Protein AF-A0A077ET71-F1 (afdb_monomer)

Organism: Vibrio parahaemolyticus (NCBI:txid670)

pLDDT: mean 83.7, std 14.64, range [37.38, 98.44]

Nearest PDB structures (foldseek):
  2cw8-assembly1_A  TM=5.884E-01  e=9.995E-01  Thermococcus kodakarensis KOD1
  4fbe-assembly2_B  TM=2.928E-01  e=1.383E+00  Drosophila melanogaster
  4fbe-assembly1_A  TM=2.937E-01  e=2.042E+00  Drosophila melanogaster
  4fai-assembly2_B  TM=2.912E-01  e=2.826E+00  Drosophila melanogaster
  4fai-assembly1_A  TM=2.885E-01  e=4.173E+00  Drosophila melanogaster

Secondary structure (DSSP, 8-state):
-----PPPHHHHHHHHHHHHHHHHHHHHHHHHHHHHHHHHHHHHHHHHHHHHHHHHHHHHHHHHH-B----SPPPHHHHHHHS---GGGTTSSSEEEEEEE--TT-SS--EEEEEEEPPTT--GGGGHHHHHHH-SEEEE-SSEEEEEEE-----SHHHHHHEETTTTEE-TT--

Radius of gyration: 26.5 Å; Cα contacts (8 Å, |Δi|>4): 222; chains: 1; bounding box: 51×30×102 Å

Mean predicted aligned error: 10.14 Å

Foldseek 3Di:
DDDDDPCDPVNVVVVVVVVVVVVVVVVVVVVVVVVLVVVLVLLLLLLLLVVQLQLVVQVVCCVVFQFQLDFDGDDPVCSVPPRVRDPVNVVDQKDKDKDFQADVPFRGGFWIKIKIFHDPPAFQVSNVVSLVVRAVDWDGGGGMIIGIHTHDLDDDPLSVVQQDRRNRGGHPPRD

Structure (mmCIF, N/CA/C/O backbone):
data_AF-A0A077ET71-F1
#
_entry.id   AF-A0A077ET71-F1
#
loop_
_atom_site.group_PDB
_atom_site.id
_atom_site.type_symbol
_atom_site.label_atom_id
_atom_site.label_alt_id
_atom_site.label_comp_id
_atom_site.label_asym_id
_atom_site.label_entity_id
_atom_site.label_seq_id
_atom_site.pdbx_PDB_ins_code
_atom_site.Cartn_x
_atom_site.Cartn_y
_atom_site.Cartn_z
_atom_site.occupancy
_atom_site.B_iso_or_equiv
_atom_site.auth_seq_id
_atom_site.auth_comp_id
_atom_site.auth_asym_id
_atom_site.auth_atom_id
_atom_site.pdbx_PDB_model_num
ATOM 1 N N . MET A 1 1 ? -12.750 4.529 77.116 1.00 37.38 1 MET A N 1
ATOM 2 C CA . MET A 1 1 ? -13.648 3.624 76.365 1.00 37.38 1 MET A CA 1
ATOM 3 C C . MET A 1 1 ? -13.888 4.219 74.986 1.00 37.38 1 MET A C 1
ATOM 5 O O . MET A 1 1 ? -14.661 5.157 74.855 1.00 37.38 1 MET A O 1
ATOM 9 N N . THR A 1 2 ? -13.165 3.744 73.977 1.00 41.88 2 THR A N 1
ATOM 10 C CA . THR A 1 2 ? -13.318 4.141 72.571 1.00 41.88 2 THR A CA 1
ATOM 11 C C . THR A 1 2 ? -14.452 3.322 71.953 1.00 41.88 2 THR A C 1
ATOM 13 O O . THR A 1 2 ? -14.388 2.096 71.924 1.00 41.88 2 THR A O 1
ATOM 16 N N . ARG A 1 3 ? -15.530 3.987 71.515 1.00 45.44 3 ARG A N 1
ATOM 17 C CA . ARG A 1 3 ? -16.645 3.340 70.806 1.00 45.44 3 ARG A CA 1
ATOM 18 C C . ARG A 1 3 ? -16.148 2.840 69.447 1.00 45.44 3 ARG A C 1
ATOM 20 O O . ARG A 1 3 ? -15.776 3.641 68.598 1.00 45.44 3 ARG A O 1
ATOM 27 N N . GLN A 1 4 ? -16.167 1.524 69.256 1.00 50.47 4 GLN A N 1
ATOM 28 C CA . GLN A 1 4 ? -16.046 0.889 67.948 1.00 50.47 4 GLN A CA 1
ATOM 29 C C . GLN A 1 4 ? -17.334 1.175 67.162 1.00 50.47 4 GLN A C 1
ATOM 31 O O . GLN A 1 4 ? -18.395 0.633 67.468 1.00 50.47 4 GLN A O 1
ATOM 36 N N . SER A 1 5 ? -17.261 2.071 66.182 1.00 55.75 5 SER A N 1
ATOM 37 C CA . SER A 1 5 ? -18.330 2.286 65.207 1.00 55.75 5 SER A CA 1
ATOM 38 C C . SER A 1 5 ? -18.358 1.074 64.273 1.00 55.75 5 SER A C 1
ATOM 40 O O . SER A 1 5 ? -17.451 0.894 63.464 1.00 55.75 5 SER A O 1
ATOM 42 N N . GLY A 1 6 ? -19.366 0.212 64.415 1.00 59.41 6 GLY A N 1
ATOM 43 C CA . GLY A 1 6 ? -19.580 -0.903 63.495 1.00 59.41 6 GLY A CA 1
ATOM 44 C C . GLY A 1 6 ? -19.836 -0.383 62.081 1.00 59.41 6 GLY A C 1
ATOM 45 O O . GLY A 1 6 ? -20.649 0.522 61.889 1.00 59.41 6 GLY A O 1
ATOM 46 N N . VAL A 1 7 ? -19.123 -0.937 61.100 1.00 57.88 7 VAL A N 1
ATOM 47 C CA . VAL A 1 7 ? -19.335 -0.632 59.681 1.00 57.88 7 VAL A CA 1
ATOM 48 C C . VAL A 1 7 ? -20.774 -1.011 59.327 1.00 57.88 7 VAL A C 1
ATOM 50 O O . VAL A 1 7 ? -21.168 -2.170 59.434 1.00 57.88 7 VAL A O 1
ATOM 53 N N . SER A 1 8 ? -21.578 -0.017 58.953 1.00 69.12 8 SER A N 1
ATOM 54 C CA . SER A 1 8 ? -22.976 -0.211 58.568 1.00 69.12 8 SER A CA 1
ATOM 55 C C . SER A 1 8 ? -23.065 -0.981 57.247 1.00 69.12 8 SER A C 1
ATOM 57 O O . SER A 1 8 ? -22.287 -0.731 56.326 1.00 69.12 8 SER A O 1
ATOM 59 N N . ILE A 1 9 ? -24.047 -1.880 57.120 1.00 65.62 9 ILE A N 1
ATOM 60 C CA . ILE A 1 9 ? -24.356 -2.628 55.882 1.00 65.62 9 ILE A CA 1
ATOM 61 C C . ILE A 1 9 ? -24.540 -1.672 54.689 1.00 65.62 9 ILE A C 1
ATOM 63 O O . ILE A 1 9 ? -24.136 -1.981 53.570 1.00 65.62 9 ILE A O 1
ATOM 67 N N . LEU A 1 10 ? -25.069 -0.471 54.941 1.00 65.50 10 LEU A N 1
ATOM 68 C CA . LEU A 1 10 ? -25.196 0.602 53.951 1.00 65.50 10 LEU A CA 1
ATOM 69 C C . LEU A 1 10 ? -23.839 1.092 53.427 1.00 65.50 10 LEU A C 1
ATOM 71 O O . LEU A 1 10 ? -23.701 1.328 52.232 1.00 65.50 10 LEU A O 1
ATOM 75 N N . SER A 1 11 ? -22.826 1.199 54.290 1.00 62.88 11 SER A N 1
ATOM 76 C CA . SER A 1 11 ? -21.462 1.571 53.893 1.00 62.88 11 SER A CA 1
ATOM 77 C C . SER A 1 11 ? -20.804 0.475 53.051 1.00 62.88 11 SER A C 1
ATOM 79 O O . SER A 1 11 ? -20.093 0.781 52.098 1.00 62.88 11 SER A O 1
ATOM 81 N N . PHE A 1 12 ? -21.087 -0.796 53.357 1.00 65.75 12 PHE A N 1
ATOM 82 C CA . PHE A 1 12 ? -20.610 -1.940 52.575 1.00 65.75 12 PHE A CA 1
ATOM 83 C C . PHE A 1 12 ? -21.250 -1.999 51.180 1.00 65.75 12 PHE A C 1
ATOM 85 O O . PHE A 1 12 ? -20.542 -2.178 50.192 1.00 65.75 12 PHE A O 1
ATOM 92 N N . LEU A 1 13 ? -22.568 -1.795 51.079 1.00 68.44 13 LEU A N 1
ATOM 93 C CA . LEU A 1 13 ? -23.287 -1.758 49.799 1.00 68.44 13 LEU A CA 1
ATOM 94 C C . LEU A 1 13 ? -22.854 -0.576 48.925 1.00 68.44 13 LEU A C 1
ATOM 96 O O . LEU A 1 13 ? -22.670 -0.739 47.720 1.00 68.44 13 LEU A O 1
ATOM 100 N N . LEU A 1 14 ? -22.634 0.597 49.527 1.00 67.44 14 LEU A N 1
ATOM 101 C CA . LEU A 1 14 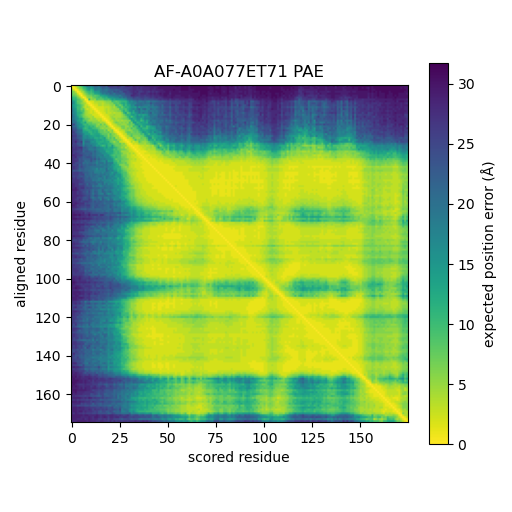? -22.132 1.771 48.813 1.00 67.44 14 LEU A CA 1
ATOM 102 C C . LEU A 1 14 ? -20.710 1.537 48.277 1.00 67.44 14 LEU A C 1
ATOM 104 O O . LEU A 1 14 ? -20.420 1.884 47.135 1.00 67.44 14 LEU A O 1
ATOM 108 N N . ALA A 1 15 ? -19.838 0.904 49.070 1.00 67.19 15 ALA A N 1
ATOM 109 C CA . ALA A 1 15 ? -18.486 0.546 48.646 1.00 67.19 15 ALA A CA 1
ATOM 110 C C . ALA A 1 15 ? -18.488 -0.497 47.514 1.00 67.19 15 ALA A C 1
ATOM 112 O O . ALA A 1 15 ? -17.713 -0.367 46.569 1.00 67.19 15 ALA A O 1
ATOM 113 N N . LEU A 1 16 ? -19.385 -1.488 47.563 1.00 65.62 16 LEU A N 1
ATOM 114 C CA . LEU A 1 16 ? -19.563 -2.478 46.494 1.00 65.62 16 LEU A CA 1
ATOM 115 C C . LEU A 1 16 ? -20.063 -1.840 45.193 1.00 65.62 16 LEU A C 1
ATOM 117 O O . LEU A 1 16 ? -19.545 -2.153 44.122 1.00 65.62 16 LEU A O 1
ATOM 121 N N . LEU A 1 17 ? -21.016 -0.907 45.277 1.00 61.31 17 LEU A N 1
ATOM 122 C CA . LEU A 1 17 ? -21.491 -0.151 44.118 1.00 61.31 17 LEU A CA 1
ATOM 123 C C . LEU A 1 17 ? -20.367 0.695 43.509 1.00 61.31 17 LEU A C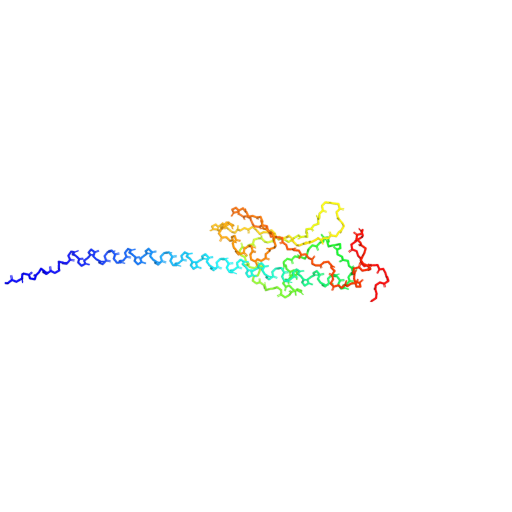 1
ATOM 125 O O . LEU A 1 17 ? -20.115 0.593 42.311 1.00 61.31 17 LEU A O 1
ATOM 129 N N . LEU A 1 18 ? -19.625 1.450 44.323 1.00 58.53 18 LEU A N 1
ATOM 130 C CA . LEU A 1 18 ? -18.493 2.257 43.854 1.00 58.53 18 LEU A CA 1
ATOM 131 C C . LEU A 1 18 ? -17.378 1.400 43.238 1.00 58.53 18 LEU A C 1
ATOM 133 O O . LEU A 1 18 ? -16.852 1.753 42.182 1.00 58.53 18 LEU A O 1
ATOM 137 N N . ALA A 1 19 ? -17.054 0.252 43.837 1.00 59.88 19 ALA A N 1
ATOM 138 C CA . ALA A 1 19 ? -16.082 -0.689 43.285 1.00 59.88 19 ALA A CA 1
ATOM 139 C C . ALA A 1 19 ? -16.555 -1.290 41.948 1.00 59.88 19 ALA A C 1
ATOM 141 O O . ALA A 1 19 ? -15.771 -1.366 41.005 1.00 59.88 19 ALA A O 1
ATOM 142 N N . SER A 1 20 ? -17.836 -1.659 41.832 1.00 56.50 20 SER A N 1
ATOM 143 C CA . SER A 1 20 ? -18.400 -2.228 40.599 1.00 56.50 20 SER A CA 1
ATOM 144 C C . SER A 1 20 ? -18.447 -1.223 39.443 1.00 56.50 20 SER A C 1
ATOM 146 O O . SER A 1 20 ? -18.064 -1.560 38.324 1.00 56.50 20 SER A O 1
ATOM 148 N N . VAL A 1 21 ? -18.824 0.031 39.718 1.00 59.47 21 VAL A N 1
ATOM 149 C CA . VAL A 1 21 ? -18.817 1.122 38.731 1.00 59.47 21 VAL A CA 1
ATOM 150 C C . VAL A 1 21 ? -17.387 1.428 38.286 1.00 59.47 21 VAL A C 1
ATOM 152 O O . VAL A 1 21 ? -17.132 1.559 37.092 1.00 59.47 21 VAL A O 1
ATOM 155 N N . SER A 1 22 ? -16.437 1.468 39.223 1.00 58.62 22 SER A N 1
ATOM 156 C CA . SER A 1 22 ? -15.023 1.701 38.904 1.00 58.62 22 SER A CA 1
ATOM 157 C C . SER A 1 22 ? -14.453 0.583 38.029 1.00 58.62 22 SER A C 1
ATOM 159 O O . SER A 1 22 ? -13.780 0.859 37.041 1.00 58.62 22 SER A O 1
ATOM 161 N N . LEU A 1 23 ? -14.760 -0.681 38.342 1.00 52.78 23 LEU A N 1
ATOM 162 C CA . LEU A 1 23 ? -14.310 -1.830 37.554 1.00 52.78 23 LEU A CA 1
ATOM 163 C C . LEU A 1 23 ? -14.926 -1.837 36.148 1.00 52.78 23 LEU A C 1
ATOM 165 O O . LEU A 1 23 ? -14.223 -2.127 35.184 1.00 52.78 23 LEU A O 1
ATOM 169 N N . ALA A 1 24 ? -16.206 -1.473 36.017 1.00 52.31 24 ALA A N 1
ATOM 170 C CA . ALA A 1 24 ? -16.881 -1.376 34.725 1.00 52.31 24 ALA A CA 1
ATOM 171 C C . ALA A 1 24 ? -16.257 -0.295 33.826 1.00 52.31 24 ALA A C 1
ATOM 173 O O . ALA A 1 24 ? -16.036 -0.539 32.641 1.00 52.31 24 ALA A O 1
ATOM 174 N N . ILE A 1 25 ? -15.908 0.868 34.389 1.00 59.09 25 ILE A N 1
ATOM 175 C CA . ILE A 1 25 ? -15.221 1.943 33.659 1.00 59.09 25 ILE A CA 1
ATOM 176 C C . ILE A 1 25 ? -13.828 1.480 33.211 1.00 59.09 25 ILE A C 1
ATOM 178 O O . ILE A 1 25 ? -13.481 1.624 32.041 1.00 59.09 25 ILE A O 1
ATOM 182 N N . THR A 1 26 ? -13.046 0.861 34.101 1.00 55.75 26 THR A N 1
ATOM 183 C CA . THR A 1 26 ? -11.699 0.368 33.767 1.00 55.75 26 THR A CA 1
ATOM 184 C C . THR A 1 26 ? -11.736 -0.750 32.721 1.00 55.75 26 THR A C 1
ATOM 186 O O . THR A 1 26 ? -10.919 -0.757 31.802 1.00 55.75 26 THR A O 1
ATOM 189 N N . ALA A 1 27 ? -12.705 -1.666 32.807 1.00 54.94 27 ALA A N 1
ATOM 190 C CA . ALA A 1 27 ? -12.902 -2.725 31.818 1.00 54.94 27 ALA A CA 1
ATOM 191 C C . ALA A 1 27 ? -13.313 -2.161 30.447 1.00 54.94 27 ALA A C 1
ATOM 193 O O . ALA A 1 27 ? -12.773 -2.583 29.424 1.00 54.94 27 ALA A O 1
ATOM 194 N N . ALA A 1 28 ? -14.209 -1.167 30.417 1.00 52.03 28 ALA A N 1
ATOM 195 C CA . ALA A 1 28 ? -14.611 -0.495 29.184 1.00 52.03 28 ALA A CA 1
ATOM 196 C C . ALA A 1 28 ? -13.424 0.221 28.519 1.00 52.03 28 ALA A C 1
ATOM 198 O O . ALA A 1 28 ? -13.182 0.023 27.329 1.00 52.03 28 ALA A O 1
ATOM 199 N N . ILE A 1 29 ? -12.625 0.965 29.292 1.00 62.25 29 ILE A N 1
ATOM 200 C CA . ILE A 1 29 ? -11.409 1.632 28.802 1.00 62.25 29 ILE A CA 1
ATOM 201 C C . ILE A 1 29 ? -10.402 0.604 28.270 1.00 62.25 29 ILE A C 1
ATOM 203 O O . ILE A 1 29 ? -9.897 0.763 27.160 1.00 62.25 29 ILE A O 1
ATOM 207 N N . GLY A 1 30 ? -10.153 -0.479 29.012 1.00 56.44 30 GLY A N 1
ATOM 208 C CA . GLY A 1 30 ? -9.252 -1.551 28.583 1.00 56.44 30 GLY A CA 1
ATOM 209 C C . GLY A 1 30 ? -9.698 -2.205 27.273 1.00 56.44 30 GLY A C 1
ATOM 210 O O . GLY A 1 30 ? -8.897 -2.352 26.355 1.00 56.44 30 GLY A O 1
ATOM 211 N N . SER A 1 31 ? -10.988 -2.526 27.143 1.00 63.12 31 SER A N 1
ATOM 212 C CA . SER A 1 31 ? -11.543 -3.114 25.916 1.00 63.12 31 SER A CA 1
ATOM 213 C C . SER A 1 31 ? -11.464 -2.168 24.715 1.00 63.12 31 SER A C 1
ATOM 215 O O . SER A 1 31 ? -11.150 -2.600 23.607 1.00 63.12 31 SER A O 1
ATOM 217 N N . HIS A 1 32 ? -11.686 -0.868 24.933 1.00 67.19 32 HIS A N 1
ATOM 218 C CA . HIS A 1 32 ? -11.586 0.141 23.888 1.00 67.19 32 HIS A CA 1
ATOM 219 C C . HIS A 1 32 ? -10.145 0.295 23.390 1.00 67.19 32 HIS A C 1
ATOM 221 O O . HIS A 1 32 ? -9.918 0.314 22.182 1.00 67.19 32 HIS A O 1
ATOM 227 N N . LEU A 1 33 ? -9.175 0.360 24.308 1.00 69.00 33 LEU A N 1
ATOM 228 C CA . LEU A 1 33 ? -7.754 0.443 23.969 1.00 69.00 33 LEU A CA 1
ATOM 229 C C . LEU A 1 33 ? -7.279 -0.809 23.227 1.00 69.00 33 LEU A C 1
ATOM 231 O O . LEU A 1 33 ? -6.643 -0.688 22.188 1.00 69.00 33 LEU A O 1
ATOM 235 N N . LEU A 1 34 ? -7.648 -2.004 23.698 1.00 75.25 34 LEU A N 1
ATOM 236 C CA . LEU A 1 34 ? -7.317 -3.261 23.018 1.00 75.25 34 LEU A CA 1
ATOM 237 C C . LEU A 1 34 ? -7.905 -3.320 21.607 1.00 75.25 34 LEU A C 1
ATOM 239 O O . LEU A 1 34 ? -7.218 -3.719 20.670 1.00 75.25 34 LEU A O 1
ATOM 243 N N . ARG A 1 35 ? -9.158 -2.884 21.435 1.00 79.88 35 ARG A N 1
ATOM 244 C CA . ARG A 1 35 ? -9.796 -2.818 20.118 1.00 79.88 35 ARG A CA 1
ATOM 245 C C . ARG A 1 35 ? -9.050 -1.867 19.186 1.00 79.88 35 ARG A C 1
ATOM 247 O O . ARG A 1 35 ? -8.803 -2.226 18.042 1.00 79.88 35 ARG A O 1
ATOM 254 N N . GLN A 1 36 ? -8.678 -0.686 19.674 1.00 79.31 36 GLN A N 1
ATOM 255 C CA . GLN A 1 36 ? -7.950 0.301 18.882 1.00 79.31 36 GLN A CA 1
ATOM 256 C C . GLN A 1 36 ? -6.556 -0.205 18.484 1.00 79.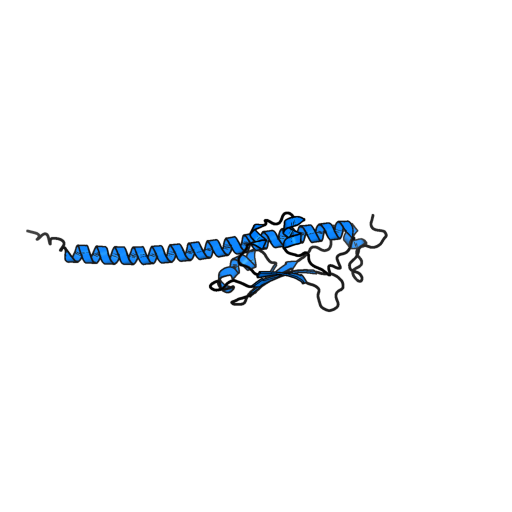31 36 GLN A C 1
ATOM 258 O O . GLN A 1 36 ? -6.166 -0.065 17.328 1.00 79.31 36 GLN A O 1
ATOM 263 N N . THR A 1 37 ? -5.831 -0.842 19.407 1.00 82.75 37 THR A N 1
ATOM 264 C CA . THR A 1 37 ? -4.527 -1.451 19.111 1.00 82.75 37 THR A CA 1
ATOM 265 C C . THR A 1 37 ? -4.658 -2.570 18.084 1.00 82.75 37 THR A C 1
ATOM 267 O O . THR A 1 37 ? -3.911 -2.582 17.113 1.00 82.75 37 THR A O 1
ATOM 270 N N . ASN A 1 38 ? -5.640 -3.463 18.236 1.00 86.81 38 ASN A N 1
ATOM 271 C CA . ASN A 1 38 ? -5.862 -4.540 17.271 1.00 86.81 38 ASN A CA 1
ATOM 272 C C . ASN A 1 38 ? -6.184 -3.997 15.873 1.00 86.81 38 ASN A C 1
ATOM 274 O O . ASN A 1 38 ? -5.618 -4.477 14.901 1.00 86.81 38 ASN A O 1
ATOM 278 N N . GLN A 1 39 ? -7.028 -2.966 15.770 1.00 89.25 39 GLN A N 1
ATOM 279 C CA . GLN A 1 39 ? -7.346 -2.317 14.491 1.00 89.25 39 GLN A CA 1
ATOM 280 C C . GLN A 1 39 ? -6.121 -1.648 13.853 1.00 89.25 39 GLN A C 1
ATOM 282 O O . GLN A 1 39 ? -5.956 -1.685 12.637 1.00 89.25 39 GLN A O 1
ATOM 287 N N . SER A 1 40 ? -5.265 -1.035 14.673 1.00 92.44 40 SER A N 1
ATOM 288 C CA . SER A 1 40 ? -4.015 -0.417 14.231 1.00 92.44 40 SER A CA 1
ATOM 289 C C . SER A 1 40 ? -3.029 -1.456 13.689 1.00 92.44 40 SER A C 1
ATOM 291 O O . SER A 1 40 ? -2.463 -1.256 12.617 1.00 92.44 40 SER A O 1
ATOM 293 N N . GLU A 1 41 ? -2.834 -2.565 14.404 1.00 92.81 41 GLU A N 1
ATOM 294 C CA . GLU A 1 41 ? -1.929 -3.642 13.983 1.00 92.81 41 GLU A CA 1
ATOM 295 C C . GLU A 1 41 ? -2.467 -4.414 12.775 1.00 92.81 41 GLU A C 1
ATOM 297 O O . GLU A 1 41 ? -1.700 -4.725 11.868 1.00 92.81 41 GLU A O 1
ATOM 302 N N . GLU A 1 42 ? -3.777 -4.662 12.705 1.00 93.69 42 GLU A N 1
ATOM 303 C CA . GLU A 1 42 ? -4.414 -5.282 11.538 1.00 93.69 42 GLU A CA 1
ATOM 304 C C . GLU A 1 42 ? -4.220 -4.418 10.288 1.00 93.69 42 GLU A C 1
ATOM 306 O O . GLU A 1 42 ? -3.707 -4.902 9.279 1.00 93.69 42 GLU A O 1
ATOM 311 N N . PHE A 1 43 ? -4.547 -3.123 10.367 1.00 96.81 43 PHE A N 1
ATOM 312 C CA . PHE A 1 43 ? -4.325 -2.187 9.265 1.00 96.81 43 PHE A CA 1
ATOM 313 C C . PHE A 1 43 ? -2.858 -2.179 8.831 1.00 96.81 43 PHE A C 1
ATOM 315 O O . PHE A 1 43 ? -2.554 -2.274 7.643 1.00 96.81 43 PHE A O 1
ATOM 322 N N . LYS A 1 44 ? -1.941 -2.086 9.799 1.00 96.88 44 LYS A N 1
ATOM 323 C CA . LYS A 1 44 ? -0.503 -2.075 9.541 1.00 96.88 44 LYS A CA 1
ATOM 324 C C . LYS A 1 44 ? -0.052 -3.347 8.829 1.00 96.88 44 LYS A C 1
ATOM 326 O O . LYS A 1 44 ? 0.638 -3.238 7.822 1.00 96.88 44 LYS A O 1
ATOM 331 N N . SER A 1 45 ? -0.452 -4.518 9.321 1.00 96.50 45 SER A N 1
ATOM 332 C CA . SER A 1 45 ? -0.101 -5.809 8.723 1.00 96.50 45 SER A CA 1
ATOM 333 C C . SER A 1 45 ? -0.564 -5.880 7.271 1.00 96.50 45 SER A C 1
ATOM 335 O O . SER A 1 45 ? 0.252 -6.110 6.388 1.00 96.50 45 SER A O 1
ATOM 337 N N . VAL A 1 46 ? -1.841 -5.577 7.010 1.00 97.50 46 VAL A N 1
ATOM 338 C CA . VAL A 1 46 ? -2.406 -5.626 5.652 1.00 97.50 46 VAL A CA 1
ATOM 339 C C . VAL A 1 46 ? -1.663 -4.674 4.710 1.00 97.50 46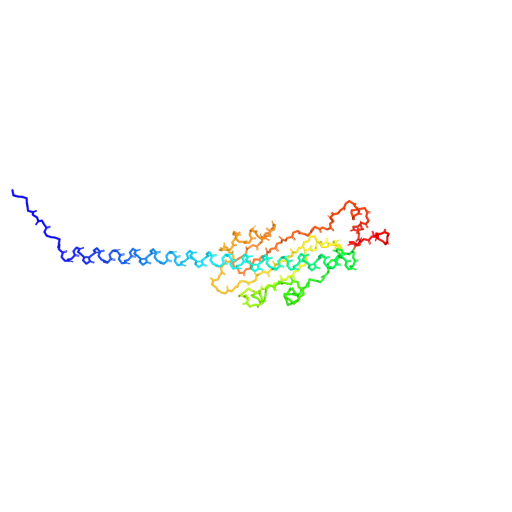 VAL A C 1
ATOM 341 O O . VAL A 1 46 ? -1.368 -5.034 3.574 1.00 97.50 46 VAL A O 1
ATOM 344 N N . MET A 1 47 ? -1.332 -3.459 5.158 1.00 98.12 47 MET A N 1
ATOM 345 C CA . MET A 1 47 ? -0.609 -2.495 4.321 1.00 98.12 47 MET A CA 1
ATOM 346 C C . MET A 1 47 ? 0.852 -2.883 4.086 1.00 98.12 47 MET A C 1
ATOM 348 O O . MET A 1 47 ? 1.352 -2.674 2.983 1.00 98.12 47 MET A O 1
ATOM 352 N N . VAL A 1 48 ? 1.532 -3.461 5.083 1.00 97.12 48 VAL A N 1
ATOM 353 C CA . VAL A 1 48 ? 2.887 -4.008 4.912 1.00 97.12 48 VAL A CA 1
ATOM 354 C C . VAL A 1 48 ? 2.880 -5.109 3.858 1.00 97.12 48 VAL A C 1
ATOM 356 O O . VAL A 1 48 ? 3.683 -5.039 2.931 1.00 97.12 48 VAL A O 1
ATOM 359 N N . ASP A 1 49 ? 1.943 -6.052 3.951 1.00 97.50 49 ASP A N 1
ATOM 360 C CA . ASP A 1 49 ? 1.829 -7.163 3.005 1.00 97.50 49 ASP A CA 1
ATOM 361 C C . ASP A 1 49 ? 1.571 -6.655 1.577 1.00 97.50 49 ASP A C 1
ATOM 363 O O . ASP A 1 49 ? 2.241 -7.065 0.630 1.00 97.50 49 ASP A O 1
ATOM 367 N N . VAL A 1 50 ? 0.655 -5.691 1.414 1.00 97.62 50 VAL A N 1
ATOM 368 C CA . VAL A 1 50 ? 0.379 -5.065 0.110 1.00 97.62 50 VAL A CA 1
ATOM 369 C C . VAL A 1 50 ? 1.624 -4.380 -0.454 1.00 97.62 50 VAL A C 1
ATOM 371 O O . VAL A 1 50 ? 1.944 -4.573 -1.625 1.00 97.62 50 VAL A O 1
ATOM 374 N N . PHE A 1 51 ? 2.347 -3.590 0.345 1.00 96.69 51 PHE A N 1
ATOM 375 C CA . PHE A 1 51 ? 3.550 -2.912 -0.142 1.00 96.69 51 PHE A CA 1
ATOM 376 C C . PHE A 1 51 ? 4.689 -3.881 -0.462 1.00 96.69 51 PHE A C 1
ATOM 378 O O . PHE A 1 51 ? 5.405 -3.644 -1.429 1.00 96.69 51 PHE A O 1
ATOM 385 N N . GLN A 1 52 ? 4.851 -4.962 0.301 1.00 94.69 52 GLN A N 1
ATOM 386 C CA . GLN A 1 52 ? 5.847 -5.995 0.010 1.00 94.69 52 GLN A CA 1
ATOM 387 C C . GLN A 1 52 ? 5.534 -6.729 -1.296 1.00 94.69 52 GLN A C 1
ATOM 389 O O . GLN A 1 52 ? 6.422 -6.871 -2.134 1.00 94.69 52 GLN A O 1
ATOM 394 N N . GLY A 1 53 ? 4.272 -7.113 -1.516 1.00 95.56 53 GLY A N 1
ATOM 395 C CA . GLY A 1 53 ? 3.847 -7.709 -2.785 1.00 95.56 53 GLY A CA 1
ATOM 396 C C . GLY A 1 53 ? 4.057 -6.765 -3.969 1.00 95.56 53 GLY A C 1
ATOM 397 O O . GLY A 1 53 ? 4.519 -7.181 -5.027 1.00 95.56 53 GLY A O 1
ATOM 398 N N . MET A 1 54 ? 3.786 -5.470 -3.783 1.00 95.12 54 MET A N 1
ATOM 399 C CA . MET A 1 54 ? 4.068 -4.456 -4.801 1.00 95.12 54 MET A CA 1
ATOM 400 C C . MET A 1 54 ? 5.563 -4.307 -5.088 1.00 95.12 54 MET A C 1
ATOM 402 O O . MET A 1 54 ? 5.938 -4.212 -6.253 1.00 95.12 54 MET A O 1
ATOM 406 N N . ASP A 1 55 ? 6.418 -4.292 -4.063 1.00 92.31 55 ASP A N 1
ATOM 407 C CA . ASP A 1 55 ? 7.872 -4.226 -4.246 1.00 92.31 55 ASP A CA 1
ATOM 408 C C . ASP A 1 55 ? 8.380 -5.444 -5.041 1.00 92.31 55 ASP A C 1
ATOM 410 O O . ASP A 1 55 ? 9.210 -5.288 -5.941 1.00 92.31 55 ASP A O 1
ATOM 414 N N . ALA A 1 56 ? 7.841 -6.637 -4.766 1.00 91.81 56 ALA A N 1
ATOM 415 C CA . ALA A 1 56 ? 8.147 -7.854 -5.515 1.00 91.81 56 ALA A CA 1
ATOM 416 C C . ALA A 1 56 ? 7.692 -7.752 -6.980 1.00 91.81 56 ALA A C 1
ATOM 418 O O . ALA A 1 56 ? 8.511 -7.938 -7.877 1.00 91.81 56 ALA A O 1
ATOM 419 N N . ALA A 1 57 ? 6.439 -7.358 -7.229 1.00 92.38 57 ALA A N 1
ATOM 420 C CA . ALA A 1 57 ? 5.897 -7.193 -8.580 1.00 92.38 57 ALA A CA 1
ATOM 421 C C . ALA A 1 57 ? 6.674 -6.166 -9.415 1.00 92.38 57 ALA A C 1
ATOM 423 O O . ALA A 1 57 ? 6.963 -6.380 -10.589 1.00 92.38 57 ALA A O 1
ATOM 424 N N . ILE A 1 58 ? 7.069 -5.050 -8.800 1.00 90.56 58 ILE A N 1
ATOM 425 C CA . ILE A 1 58 ? 7.873 -4.011 -9.454 1.00 90.56 58 ILE A CA 1
ATOM 426 C C . ILE A 1 58 ? 9.300 -4.496 -9.736 1.00 90.56 58 ILE A C 1
ATOM 428 O O . ILE A 1 58 ? 9.910 -4.088 -10.729 1.00 90.56 58 ILE A O 1
ATOM 432 N N . SER A 1 59 ? 9.871 -5.312 -8.848 1.00 88.44 59 SER A N 1
ATOM 433 C CA . SER A 1 59 ? 11.185 -5.916 -9.072 1.00 88.44 59 SER A CA 1
ATOM 434 C C . SER A 1 59 ? 11.145 -6.904 -10.234 1.00 88.44 59 SER A C 1
ATOM 436 O O . SER A 1 59 ? 12.026 -6.854 -11.086 1.00 88.44 59 SER A O 1
ATOM 438 N N . ASP A 1 60 ? 10.132 -7.763 -10.270 1.00 89.56 60 ASP A N 1
ATOM 439 C CA . ASP A 1 60 ? 9.913 -8.769 -11.311 1.00 89.56 60 ASP A CA 1
ATOM 440 C C . ASP A 1 60 ? 9.721 -8.106 -12.683 1.00 89.56 60 ASP A C 1
ATOM 442 O O . ASP A 1 60 ? 10.510 -8.314 -13.602 1.00 89.56 60 ASP A O 1
ATOM 446 N N . GLN A 1 61 ? 8.802 -7.137 -12.773 1.00 87.50 61 GLN A N 1
ATOM 447 C CA . GLN A 1 61 ? 8.584 -6.368 -14.000 1.00 87.50 61 GLN A CA 1
ATOM 448 C C . GLN A 1 61 ? 9.857 -5.666 -14.495 1.00 87.50 61 GLN A C 1
ATOM 450 O O . GLN A 1 61 ? 10.074 -5.538 -15.700 1.00 87.50 61 GLN A O 1
ATOM 455 N N . TRP A 1 62 ? 10.702 -5.183 -13.586 1.00 84.75 62 TRP A N 1
ATOM 456 C CA . TRP A 1 62 ? 11.971 -4.566 -13.960 1.00 84.75 62 TRP A CA 1
ATOM 457 C C . TRP A 1 62 ? 12.994 -5.557 -14.486 1.00 84.75 62 TRP A C 1
ATOM 459 O O . TRP A 1 62 ? 13.704 -5.226 -15.430 1.00 84.75 62 TRP A O 1
ATOM 469 N N . GLN A 1 63 ? 13.076 -6.743 -13.887 1.00 83.56 63 GLN A N 1
ATOM 470 C CA . GLN A 1 63 ? 13.948 -7.805 -14.380 1.00 83.56 63 GLN A CA 1
ATOM 471 C C . GLN A 1 63 ? 13.514 -8.264 -15.776 1.00 83.56 63 GLN A C 1
ATOM 473 O O . GLN A 1 63 ? 14.370 -8.463 -16.632 1.00 83.56 63 GLN A O 1
ATOM 478 N N . ASP A 1 64 ? 12.205 -8.341 -16.019 1.00 84.62 64 ASP A N 1
ATOM 479 C CA . ASP A 1 64 ? 11.649 -8.805 -17.290 1.00 84.62 64 ASP A CA 1
ATOM 480 C C . ASP A 1 64 ? 11.725 -7.766 -18.412 1.00 84.62 64 ASP A C 1
ATOM 482 O O . ASP A 1 64 ? 12.026 -8.100 -19.557 1.00 84.62 64 ASP A O 1
ATOM 486 N N . SER A 1 65 ? 11.407 -6.504 -18.111 1.00 84.81 65 SER A N 1
ATOM 487 C CA . SER A 1 65 ? 11.250 -5.464 -19.138 1.00 84.81 65 SER A CA 1
ATOM 488 C C . SER A 1 65 ? 12.399 -4.463 -19.204 1.00 84.81 65 SER A C 1
ATOM 490 O O . SER A 1 65 ? 12.497 -3.721 -20.177 1.00 84.81 65 SER A O 1
ATOM 492 N N . GLY A 1 66 ? 13.223 -4.362 -18.157 1.00 83.56 66 GLY A N 1
ATOM 493 C CA . GLY A 1 66 ? 14.174 -3.260 -18.005 1.00 83.56 66 GLY A CA 1
ATOM 494 C C . GLY A 1 66 ? 13.506 -1.880 -17.922 1.00 83.56 66 GLY A C 1
ATOM 495 O O . GLY A 1 66 ? 14.180 -0.871 -18.110 1.00 83.56 66 GLY A O 1
ATOM 496 N N . CYS A 1 67 ? 12.194 -1.796 -17.662 1.00 84.12 67 CYS A N 1
ATOM 497 C CA . CYS A 1 67 ? 11.432 -0.546 -17.682 1.00 84.12 67 CYS A CA 1
ATOM 498 C C . CYS A 1 67 ? 10.812 -0.187 -16.321 1.00 84.12 67 CYS A C 1
ATOM 500 O O . CYS A 1 67 ? 10.239 -1.016 -15.616 1.00 84.12 67 CYS A O 1
ATOM 502 N N . ARG A 1 68 ? 10.882 1.102 -15.966 1.00 81.38 68 ARG A N 1
ATOM 503 C CA . ARG A 1 68 ? 10.165 1.767 -14.857 1.00 81.38 68 ARG A CA 1
ATOM 504 C C . ARG A 1 68 ? 8.948 2.572 -15.325 1.00 81.38 68 ARG A C 1
ATOM 506 O O . ARG A 1 68 ? 8.331 3.277 -14.521 1.00 81.38 68 ARG A O 1
ATOM 513 N N . ALA A 1 69 ? 8.578 2.465 -16.598 1.00 78.62 69 ALA A N 1
ATOM 514 C CA . ALA A 1 69 ? 7.318 2.972 -17.137 1.00 78.62 69 ALA A CA 1
ATOM 515 C C . ALA A 1 69 ? 6.135 2.098 -16.669 1.00 78.62 69 ALA A C 1
ATOM 517 O O . ALA A 1 69 ? 5.480 1.415 -17.453 1.00 78.62 69 ALA A O 1
ATOM 518 N N . LEU A 1 70 ? 5.900 2.073 -15.355 1.00 81.00 70 LEU A N 1
ATOM 519 C CA . LEU A 1 70 ? 4.856 1.272 -14.728 1.00 81.00 70 LEU A CA 1
ATOM 520 C C . LEU A 1 70 ? 3.488 1.923 -15.003 1.00 81.00 70 LEU A C 1
ATOM 522 O O . LEU A 1 70 ? 3.151 2.970 -14.453 1.00 81.00 70 LEU A O 1
ATOM 526 N N . SER A 1 71 ? 2.691 1.330 -15.887 1.00 77.50 71 SE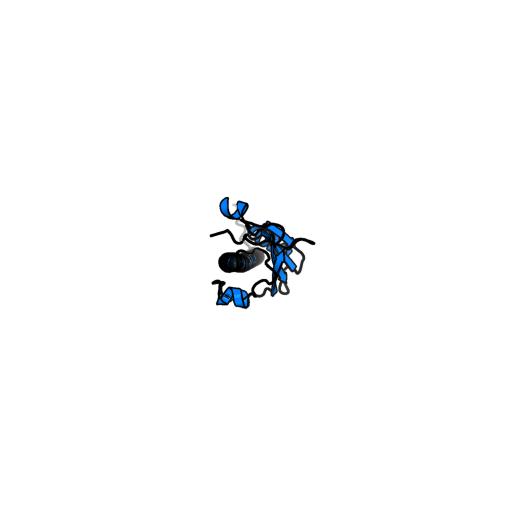R A N 1
ATOM 527 C CA . SER A 1 71 ? 1.393 1.889 -16.296 1.00 77.50 71 SER A CA 1
ATOM 528 C C . SER A 1 71 ? 0.209 1.218 -15.603 1.00 77.50 71 SER A C 1
ATOM 530 O O . SER A 1 71 ? -0.748 1.898 -15.229 1.00 77.50 71 SER A O 1
ATOM 532 N N . GLU A 1 72 ? 0.282 -0.095 -15.392 1.00 87.44 72 GLU A N 1
ATOM 533 C CA . GLU A 1 72 ? -0.814 -0.902 -14.857 1.00 87.44 72 GLU A CA 1
ATOM 534 C C . GLU A 1 72 ? -0.381 -1.612 -13.570 1.00 87.44 72 GLU A C 1
ATOM 536 O O . GLU A 1 72 ? 0.477 -2.492 -13.618 1.00 87.44 72 GLU A O 1
ATOM 541 N N . PRO A 1 73 ? -0.922 -1.228 -12.401 1.00 91.00 73 PRO A N 1
ATOM 542 C CA . PRO A 1 73 ? -0.595 -1.895 -11.148 1.00 91.00 73 PRO A CA 1
ATOM 543 C C . PRO A 1 73 ? -1.223 -3.296 -11.095 1.00 91.00 73 PRO A C 1
ATOM 545 O O . PRO A 1 73 ? -2.350 -3.479 -11.572 1.00 91.00 73 PRO A O 1
ATOM 548 N N . PRO A 1 74 ? -0.567 -4.276 -10.449 1.00 93.25 74 PRO A N 1
ATOM 549 C CA . PRO A 1 74 ? -1.181 -5.569 -10.196 1.00 93.25 74 PRO A CA 1
ATOM 550 C C . PRO A 1 74 ? -2.418 -5.413 -9.306 1.00 93.25 74 PRO A C 1
ATOM 552 O O . PRO A 1 74 ? -2.515 -4.529 -8.448 1.00 93.25 74 PRO A O 1
ATOM 555 N N . THR A 1 75 ? -3.384 -6.308 -9.498 1.00 95.44 75 THR A N 1
ATOM 556 C CA . THR A 1 75 ? -4.554 -6.380 -8.618 1.00 95.44 75 THR A CA 1
ATOM 557 C C . THR A 1 75 ? -4.174 -7.030 -7.287 1.00 95.44 75 THR A C 1
ATOM 559 O O . THR A 1 75 ? -3.207 -7.786 -7.218 1.00 95.44 75 THR A O 1
ATOM 562 N N . LEU A 1 76 ? -4.976 -6.834 -6.233 1.00 95.38 76 LEU A N 1
ATOM 563 C CA . LEU A 1 76 ? -4.778 -7.567 -4.971 1.00 95.38 76 LEU A CA 1
ATOM 564 C C . LEU A 1 76 ? -4.789 -9.086 -5.172 1.00 95.38 76 LEU A C 1
ATOM 566 O O . LEU A 1 76 ? -4.063 -9.798 -4.489 1.00 95.38 76 LEU A O 1
ATOM 570 N N . GLN A 1 77 ? -5.599 -9.585 -6.109 1.00 96.75 77 GLN A N 1
ATOM 571 C CA . GLN A 1 77 ? -5.650 -11.013 -6.407 1.00 96.75 77 GLN A CA 1
ATOM 572 C C . GLN A 1 77 ? -4.332 -11.499 -7.015 1.00 96.75 77 GLN A C 1
ATOM 574 O O . GLN A 1 77 ? -3.845 -12.556 -6.629 1.00 96.75 77 GLN A O 1
ATOM 579 N N . THR A 1 78 ? -3.753 -10.718 -7.929 1.00 97.00 78 THR A N 1
ATOM 580 C CA . THR A 1 78 ? -2.428 -10.976 -8.512 1.00 97.00 78 THR A CA 1
ATOM 581 C C . THR A 1 78 ? -1.363 -10.986 -7.420 1.00 97.00 78 THR A C 1
ATOM 583 O O . THR A 1 78 ? -0.578 -11.920 -7.340 1.00 97.00 78 THR A O 1
ATOM 586 N N . LEU A 1 79 ? -1.390 -10.003 -6.511 1.00 97.44 79 LEU A N 1
ATOM 587 C CA . LEU A 1 79 ? -0.461 -9.960 -5.380 1.00 97.44 79 LEU A CA 1
ATOM 588 C C . LEU A 1 79 ? -0.525 -11.221 -4.506 1.00 97.44 79 LEU A C 1
ATOM 590 O O . LEU A 1 79 ? 0.511 -11.732 -4.091 1.00 97.44 79 LEU A O 1
ATOM 594 N N . VAL A 1 80 ? -1.725 -11.746 -4.252 1.00 97.31 80 VAL A N 1
ATOM 595 C CA . VAL A 1 80 ? -1.906 -12.970 -3.456 1.00 97.31 80 VAL A CA 1
ATOM 596 C C . VAL A 1 80 ? -1.467 -14.226 -4.203 1.00 97.31 80 VAL A C 1
ATOM 598 O O . VAL A 1 80 ? -0.882 -15.123 -3.602 1.00 97.31 80 VAL A O 1
ATOM 601 N N . ASN A 1 81 ? -1.771 -14.314 -5.495 1.00 97.31 81 ASN A N 1
ATOM 602 C CA . ASN A 1 81 ? -1.488 -15.514 -6.276 1.00 97.31 81 ASN A CA 1
ATOM 603 C C . ASN A 1 81 ? -0.003 -15.644 -6.624 1.00 97.31 81 ASN A C 1
ATOM 605 O O . ASN A 1 81 ? 0.532 -16.750 -6.571 1.00 97.31 81 ASN A O 1
ATOM 609 N N . ASP A 1 82 ? 0.635 -14.521 -6.960 1.00 97.31 82 ASP A N 1
ATOM 610 C CA . ASP A 1 82 ? 1.918 -14.517 -7.663 1.00 97.31 82 ASP A CA 1
ATOM 611 C C . ASP A 1 82 ? 3.051 -13.898 -6.822 1.00 97.31 82 ASP A C 1
ATOM 613 O O . ASP A 1 82 ? 4.220 -14.171 -7.078 1.00 97.31 82 ASP A O 1
ATOM 617 N N . TYR A 1 83 ? 2.726 -13.111 -5.784 1.00 95.81 83 TYR A N 1
ATOM 618 C CA . TYR A 1 83 ? 3.701 -12.331 -5.001 1.00 95.81 83 TYR A CA 1
ATOM 619 C C . TYR A 1 83 ? 3.617 -12.571 -3.484 1.00 95.81 83 TYR A C 1
ATOM 621 O O . TYR A 1 83 ? 3.918 -11.682 -2.690 1.00 95.81 83 TYR A O 1
ATOM 629 N N . GLU A 1 84 ? 3.198 -13.776 -3.082 1.00 94.19 84 GLU A N 1
ATOM 630 C CA . GLU A 1 84 ? 3.177 -14.270 -1.691 1.00 94.19 84 GLU A CA 1
ATOM 631 C C . GLU A 1 84 ? 2.398 -13.402 -0.682 1.00 94.19 84 GLU A C 1
ATOM 633 O O . GLU A 1 84 ? 2.542 -13.566 0.533 1.00 94.19 84 GLU A O 1
ATOM 638 N N . VAL A 1 85 ? 1.519 -12.510 -1.148 1.00 96.31 85 VAL A N 1
ATOM 639 C CA . VAL A 1 85 ? 0.668 -11.733 -0.243 1.00 96.31 85 VAL A CA 1
ATOM 640 C C . VAL A 1 85 ? -0.352 -12.664 0.426 1.00 96.31 85 VAL A C 1
ATOM 642 O O . VAL A 1 85 ? -1.021 -13.445 -0.256 1.00 96.31 85 VAL A O 1
ATOM 645 N N . PRO A 1 86 ? -0.536 -12.604 1.758 1.00 96.31 86 PRO A N 1
ATOM 646 C CA . PRO A 1 86 ? -1.502 -13.452 2.439 1.00 96.31 86 PRO A CA 1
ATOM 647 C C . PRO A 1 86 ? -2.934 -13.246 1.929 1.00 96.31 86 PRO A C 1
ATOM 649 O O . PRO A 1 86 ? -3.423 -12.121 1.809 1.00 96.31 86 PRO A O 1
ATOM 652 N N . ALA A 1 87 ? -3.670 -14.345 1.735 1.00 94.62 87 ALA A N 1
ATOM 653 C CA . ALA A 1 87 ? -5.073 -14.303 1.308 1.00 94.62 87 ALA A CA 1
ATOM 654 C C . ALA A 1 87 ? -5.989 -13.518 2.272 1.00 94.62 87 ALA A C 1
ATOM 656 O O . ALA A 1 87 ? -7.058 -13.058 1.871 1.00 94.62 87 ALA A O 1
ATOM 657 N N . SER A 1 88 ? -5.561 -13.314 3.526 1.00 92.44 88 SER A N 1
ATOM 658 C CA . SER A 1 88 ? -6.255 -12.466 4.499 1.00 92.44 88 SER A CA 1
ATOM 659 C C . SER A 1 88 ? -6.429 -11.021 4.025 1.00 92.44 88 SER A C 1
ATOM 661 O O . SER A 1 88 ? -7.392 -10.376 4.434 1.00 92.44 88 SER A O 1
ATOM 663 N N . VAL A 1 89 ? -5.565 -10.524 3.131 1.00 94.50 89 VAL A N 1
ATOM 664 C CA . VAL A 1 89 ? -5.698 -9.195 2.513 1.00 94.50 89 VAL A CA 1
ATOM 665 C C . VAL A 1 89 ? -6.993 -9.087 1.696 1.00 94.50 89 VAL A C 1
ATOM 667 O O . VAL A 1 89 ? -7.682 -8.069 1.781 1.00 94.50 89 VAL A O 1
ATOM 670 N N . LEU A 1 90 ? -7.383 -10.148 0.975 1.00 93.94 90 LEU A N 1
ATOM 671 C CA . LEU A 1 90 ? -8.616 -10.187 0.168 1.00 93.94 90 LEU A CA 1
ATOM 672 C C . LEU A 1 90 ? -9.881 -10.251 1.024 1.00 93.94 90 LEU A C 1
ATOM 674 O O . LEU A 1 90 ? -10.941 -9.802 0.599 1.00 93.94 90 LEU A O 1
ATOM 678 N N . THR A 1 91 ? -9.775 -10.826 2.221 1.00 93.00 91 THR A N 1
ATOM 679 C CA . THR A 1 91 ? -10.883 -10.912 3.181 1.00 93.00 91 THR A CA 1
ATOM 680 C C . THR A 1 91 ? -10.889 -9.767 4.188 1.00 93.00 91 THR A C 1
ATOM 682 O O . THR A 1 91 ? -11.745 -9.744 5.072 1.00 93.00 91 THR A O 1
ATOM 685 N N . SER A 1 92 ? -9.923 -8.848 4.099 1.00 93.31 92 SER A N 1
ATOM 686 C CA . SER A 1 92 ? -9.841 -7.709 5.006 1.00 93.31 92 SER A CA 1
ATOM 687 C C . SER A 1 92 ? -11.082 -6.819 4.856 1.00 93.31 92 SER A C 1
ATOM 689 O O . SER A 1 92 ? -11.685 -6.755 3.781 1.00 93.31 92 SER A O 1
ATOM 691 N N . PRO A 1 93 ? -11.489 -6.097 5.912 1.00 93.31 93 PRO A N 1
ATOM 692 C CA . PRO A 1 93 ? -12.653 -5.217 5.840 1.00 93.31 93 PRO A CA 1
ATOM 693 C C . PRO A 1 93 ? -12.373 -3.924 5.054 1.00 93.31 93 PRO A C 1
ATOM 695 O O . PRO A 1 93 ? -13.221 -3.031 5.007 1.00 93.31 93 PRO A O 1
ATOM 698 N N . TYR A 1 94 ? -11.178 -3.789 4.479 1.00 95.62 94 TYR A N 1
ATOM 699 C CA . TYR A 1 94 ? -10.721 -2.610 3.769 1.00 95.62 94 TYR A CA 1
ATOM 700 C C . TYR A 1 94 ? -10.937 -2.767 2.266 1.00 95.62 94 TYR A C 1
ATOM 702 O O . TYR A 1 94 ? -10.489 -3.735 1.656 1.00 95.62 94 TYR A O 1
ATOM 710 N N . ALA A 1 95 ? -11.550 -1.769 1.635 1.00 96.81 95 ALA A N 1
ATOM 711 C CA . ALA A 1 95 ? -11.550 -1.689 0.179 1.00 96.81 95 ALA A CA 1
ATOM 712 C C . ALA A 1 95 ? -10.249 -1.014 -0.274 1.00 96.81 95 ALA A C 1
ATOM 714 O O . ALA A 1 95 ? -10.063 0.188 -0.075 1.00 96.81 95 ALA A O 1
ATOM 715 N N . ILE A 1 96 ? -9.337 -1.805 -0.841 1.00 97.62 96 ILE A N 1
ATOM 716 C CA . ILE A 1 96 ? -7.983 -1.377 -1.204 1.00 97.62 96 ILE A CA 1
ATOM 717 C C . ILE A 1 96 ? -7.883 -1.223 -2.724 1.00 97.62 96 ILE A C 1
ATOM 719 O O . ILE A 1 96 ? -8.189 -2.139 -3.483 1.00 97.62 96 ILE A O 1
ATOM 723 N N . SER A 1 97 ? -7.420 -0.057 -3.164 1.00 96.94 97 SER A N 1
ATOM 724 C CA . SER A 1 97 ? -7.093 0.247 -4.554 1.00 96.94 97 SER A CA 1
ATOM 725 C C . SER A 1 97 ? -5.614 0.575 -4.663 1.00 96.94 97 SER A C 1
ATOM 727 O O . SER A 1 97 ? -5.099 1.390 -3.897 1.00 96.94 97 SER A O 1
ATOM 729 N N . ILE A 1 98 ? -4.950 -0.009 -5.653 1.00 96.81 98 ILE A N 1
ATOM 7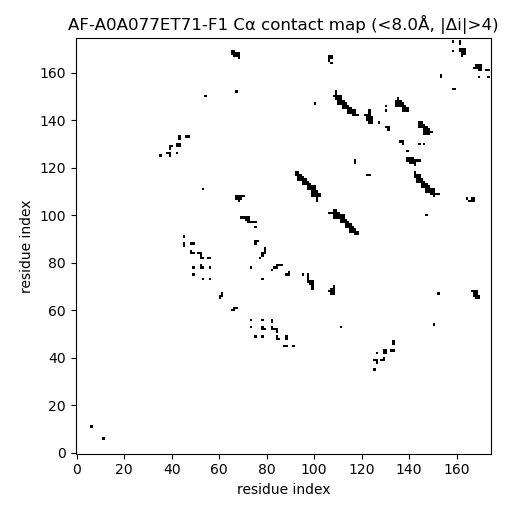30 C CA . ILE A 1 98 ? -3.530 0.203 -5.926 1.00 96.81 98 ILE A CA 1
ATOM 731 C C . ILE A 1 98 ? -3.402 1.007 -7.217 1.00 96.81 98 ILE A C 1
ATOM 733 O O . ILE A 1 98 ? -4.134 0.782 -8.176 1.00 96.81 98 ILE A O 1
ATOM 737 N N . ALA A 1 99 ? -2.490 1.969 -7.221 1.00 94.56 99 ALA A N 1
ATOM 738 C CA . ALA A 1 99 ? -2.098 2.756 -8.377 1.00 94.56 99 ALA A CA 1
ATOM 739 C C . ALA A 1 99 ? -0.595 3.033 -8.329 1.00 94.56 99 ALA A C 1
ATOM 741 O O . ALA A 1 99 ? 0.013 3.041 -7.257 1.00 94.56 99 ALA A O 1
ATOM 742 N N . TYR A 1 100 ? -0.003 3.338 -9.478 1.00 91.94 100 TYR A N 1
ATOM 743 C CA . TYR A 1 100 ? 1.316 3.954 -9.508 1.00 91.94 100 TYR A CA 1
ATOM 744 C C . TYR A 1 100 ? 1.206 5.471 -9.390 1.00 91.94 100 TYR A C 1
ATOM 746 O O . TYR A 1 100 ? 0.275 6.110 -9.888 1.00 91.94 100 TYR A O 1
ATOM 754 N N . ARG A 1 101 ? 2.171 6.066 -8.694 1.00 88.88 101 ARG A N 1
ATOM 755 C CA . ARG A 1 101 ? 2.341 7.511 -8.616 1.00 88.88 101 ARG A CA 1
ATOM 756 C C . ARG A 1 101 ? 3.220 7.948 -9.780 1.00 88.88 101 ARG A C 1
ATOM 758 O O . ARG A 1 101 ? 4.446 7.912 -9.687 1.00 88.88 101 ARG A O 1
ATOM 765 N N . THR A 1 102 ? 2.574 8.413 -10.839 1.00 83.44 102 THR A N 1
ATOM 766 C CA . THR A 1 102 ? 3.238 9.021 -11.994 1.00 83.44 102 THR A CA 1
ATOM 767 C C . THR A 1 102 ? 2.931 10.520 -11.997 1.00 83.44 102 THR A C 1
ATOM 769 O O . THR A 1 102 ? 1.759 10.901 -12.061 1.00 83.44 102 THR A O 1
ATOM 772 N N . PRO A 1 103 ? 3.938 11.395 -11.847 1.00 76.31 103 PRO A N 1
ATOM 773 C CA . PRO A 1 103 ? 3.739 12.836 -11.955 1.00 76.31 103 PRO A CA 1
ATOM 774 C C . PRO A 1 103 ? 3.196 13.238 -13.322 1.00 76.31 103 PRO A C 1
ATOM 776 O O . PRO A 1 103 ? 3.454 12.589 -14.334 1.00 76.31 103 PRO A O 1
ATOM 779 N N . THR A 1 104 ? 2.487 14.362 -13.366 1.00 78.38 104 THR A N 1
ATOM 780 C CA . THR A 1 104 ? 1.990 14.922 -14.623 1.00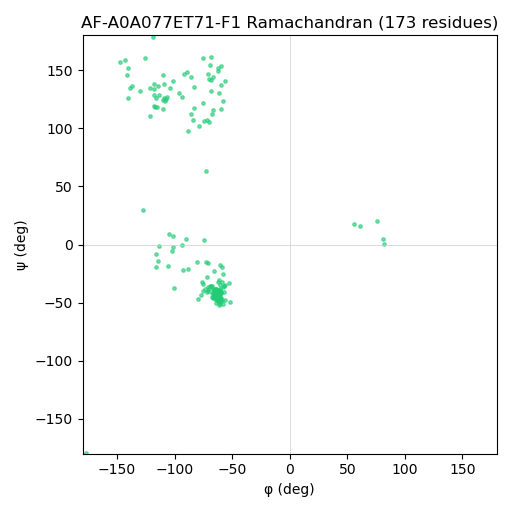 78.38 104 THR A CA 1
ATOM 781 C C . THR A 1 104 ? 3.146 15.193 -15.584 1.00 78.38 104 THR A C 1
ATOM 783 O O . THR A 1 104 ? 4.060 15.946 -15.253 1.00 78.38 104 THR A O 1
ATOM 786 N N . GLY A 1 105 ? 3.083 14.604 -16.779 1.00 72.75 105 GLY A N 1
ATOM 787 C CA . GLY A 1 105 ? 4.108 14.763 -17.814 1.00 72.75 105 GLY A CA 1
ATOM 788 C C . GLY A 1 105 ? 5.348 13.882 -17.635 1.00 72.75 105 GLY A C 1
ATOM 789 O O . GLY A 1 105 ? 6.282 14.026 -18.414 1.00 72.75 105 GLY A O 1
ATOM 790 N N . ALA A 1 106 ? 5.366 12.983 -16.645 1.00 74.94 106 ALA A N 1
ATOM 791 C CA . ALA A 1 106 ? 6.411 11.976 -16.498 1.00 74.94 106 ALA A CA 1
ATOM 792 C C . ALA A 1 106 ? 6.024 10.668 -17.204 1.00 74.94 106 ALA A C 1
ATOM 794 O O . ALA A 1 106 ? 4.854 10.283 -17.231 1.00 74.94 106 ALA A O 1
ATOM 795 N N . THR A 1 107 ? 7.025 9.976 -17.739 1.00 75.25 107 THR A N 1
ATOM 796 C CA . THR A 1 107 ? 6.909 8.654 -18.377 1.00 75.25 107 THR A CA 1
ATOM 797 C C . THR A 1 107 ? 7.166 7.503 -17.406 1.00 75.25 107 THR A C 1
ATOM 799 O O . THR A 1 107 ? 6.675 6.399 -17.624 1.00 75.25 107 THR A O 1
ATOM 802 N N . LEU A 1 108 ? 7.877 7.761 -16.303 1.00 80.62 108 LEU A N 1
ATOM 803 C CA . LEU A 1 108 ? 8.198 6.766 -15.281 1.00 80.62 108 LEU A CA 1
ATOM 804 C C . LEU A 1 108 ? 7.444 7.004 -13.968 1.00 80.62 108 LEU A C 1
ATOM 806 O O . LEU A 1 108 ? 7.216 8.143 -13.549 1.00 80.62 108 LEU A O 1
ATOM 810 N N . SER A 1 109 ? 7.092 5.915 -13.291 1.00 82.94 109 SER A N 1
ATOM 811 C CA . SER A 1 109 ? 6.451 5.970 -11.978 1.00 82.94 109 SER A CA 1
ATOM 812 C C . SER A 1 109 ? 7.480 6.141 -10.874 1.00 82.94 109 SER A C 1
ATOM 814 O O . SER A 1 109 ? 8.515 5.481 -10.857 1.00 82.94 109 SER A O 1
ATOM 816 N N . TRP A 1 110 ? 7.195 7.036 -9.929 1.00 82.00 110 TRP A N 1
ATOM 817 C CA . TRP A 1 110 ? 8.119 7.380 -8.838 1.00 82.00 110 TRP A CA 1
ATOM 818 C C . TRP A 1 110 ? 7.737 6.711 -7.520 1.00 82.00 110 TRP A C 1
ATOM 820 O O . TRP A 1 110 ? 8.436 6.835 -6.515 1.00 82.00 110 TRP A O 1
ATOM 830 N N . GLY A 1 111 ? 6.598 6.028 -7.497 1.00 89.88 111 GLY A N 1
ATOM 831 C CA . GLY A 1 111 ? 6.115 5.396 -6.290 1.00 89.88 111 GLY A CA 1
ATOM 832 C C . GLY A 1 111 ? 4.835 4.611 -6.483 1.00 89.88 111 GLY A C 1
ATOM 833 O O . GLY A 1 111 ? 4.241 4.569 -7.561 1.00 89.88 111 GLY A O 1
ATOM 834 N N . ILE A 1 112 ? 4.393 4.039 -5.378 1.00 94.31 112 ILE A N 1
ATOM 835 C CA . ILE A 1 112 ? 3.129 3.342 -5.218 1.00 94.31 112 ILE A CA 1
ATOM 836 C C . ILE A 1 112 ? 2.161 4.291 -4.513 1.00 94.31 112 ILE A C 1
ATOM 838 O O . ILE A 1 112 ? 2.537 5.019 -3.592 1.00 94.31 112 ILE A O 1
ATOM 842 N N . LYS A 1 113 ? 0.902 4.274 -4.941 1.00 95.62 113 LYS A N 1
ATOM 843 C CA . LYS A 1 113 ? -0.233 4.903 -4.274 1.00 95.62 113 LYS A CA 1
ATOM 844 C C . LYS A 1 113 ? -1.224 3.810 -3.894 1.00 95.62 113 LYS A C 1
ATOM 846 O O . LYS A 1 113 ? -1.790 3.160 -4.768 1.00 95.62 113 LYS A O 1
ATOM 851 N N . VAL A 1 114 ? -1.488 3.661 -2.605 1.00 97.88 114 VAL A N 1
ATOM 852 C CA . VAL A 1 114 ? -2.549 2.785 -2.101 1.00 97.88 114 VAL A CA 1
ATOM 853 C C . VAL A 1 114 ? -3.655 3.654 -1.524 1.00 97.88 114 VAL A C 1
ATOM 855 O O . VAL A 1 114 ? -3.412 4.492 -0.660 1.00 97.88 114 VAL A O 1
ATOM 858 N N . THR A 1 115 ? -4.880 3.481 -2.003 1.00 98.19 115 THR A N 1
ATOM 859 C CA . THR A 1 115 ? -6.069 4.126 -1.443 1.00 98.19 115 THR A CA 1
ATOM 860 C C . THR A 1 115 ? -6.900 3.080 -0.721 1.00 98.19 115 THR A C 1
ATOM 862 O O . THR A 1 115 ? -7.301 2.083 -1.312 1.00 98.19 115 THR A O 1
ATOM 865 N N . VAL A 1 116 ? -7.164 3.328 0.556 1.00 98.31 116 VAL A N 1
ATOM 866 C CA . VAL A 1 116 ? -7.900 2.437 1.445 1.00 98.31 116 VAL A CA 1
ATOM 867 C C . VAL A 1 116 ? -9.191 3.115 1.872 1.00 98.31 116 VAL A C 1
ATOM 869 O O . VAL A 1 116 ? -9.159 4.153 2.534 1.00 98.31 116 VAL A O 1
ATOM 872 N N . THR A 1 117 ? -10.327 2.524 1.524 1.00 98.12 117 THR A N 1
ATOM 873 C CA . THR A 1 117 ? -11.637 2.913 2.050 1.00 98.12 117 THR A CA 1
ATOM 874 C C . THR A 1 117 ? -11.977 2.045 3.256 1.00 98.12 117 THR A C 1
ATOM 876 O O . THR A 1 117 ? -11.902 0.817 3.203 1.00 98.12 117 THR A O 1
ATOM 879 N N . LEU A 1 118 ? -12.319 2.704 4.360 1.00 97.00 118 LEU A N 1
ATOM 880 C CA . LEU A 1 118 ? -12.523 2.074 5.660 1.00 97.00 118 LEU A CA 1
ATOM 881 C C . LEU A 1 118 ? -13.977 1.609 5.840 1.00 97.00 118 LEU A C 1
ATOM 883 O O . LEU A 1 118 ? -14.888 2.277 5.343 1.00 97.00 118 LEU A O 1
ATOM 887 N N . PRO A 1 119 ? -14.216 0.515 6.588 1.00 94.62 119 PRO A N 1
ATOM 888 C CA . PRO A 1 119 ? -15.561 0.062 6.940 1.00 94.62 119 PRO A CA 1
ATOM 889 C C . PRO A 1 119 ? -16.248 1.031 7.911 1.00 94.62 119 PRO A C 1
ATOM 891 O O . PRO A 1 119 ? -15.605 1.844 8.581 1.00 94.62 119 PRO A O 1
ATOM 894 N N . ASP A 1 120 ? -17.573 0.951 8.020 1.00 90.00 120 ASP A N 1
ATOM 895 C CA . ASP A 1 120 ? -18.351 1.736 8.987 1.00 90.00 120 ASP A CA 1
ATOM 896 C C . ASP A 1 120 ? -17.877 1.509 10.431 1.00 90.00 120 ASP A C 1
ATOM 898 O O . ASP A 1 120 ? -17.535 0.398 10.833 1.00 90.00 120 ASP A O 1
ATOM 902 N N . GLY A 1 121 ? -17.841 2.582 11.226 1.00 86.81 121 GLY A N 1
ATOM 903 C CA . GLY A 1 121 ? -17.408 2.526 12.627 1.00 86.81 121 GLY A CA 1
ATOM 904 C C . GLY A 1 121 ? -15.891 2.549 12.853 1.00 86.81 121 GLY A C 1
ATOM 905 O O . GLY A 1 121 ? -15.464 2.550 14.010 1.00 86.81 121 GLY A O 1
ATOM 906 N N . LEU A 1 122 ? -15.085 2.620 11.788 1.00 91.75 122 LEU A N 1
ATOM 907 C CA . LEU A 1 122 ? -13.648 2.886 11.849 1.00 91.75 122 LEU A CA 1
ATOM 908 C C . LEU A 1 122 ? -13.335 4.242 11.208 1.00 91.75 122 LEU A C 1
ATOM 910 O O . LEU A 1 122 ? -13.753 4.520 10.085 1.00 91.75 122 LEU A O 1
ATOM 914 N N . SER A 1 123 ? -12.601 5.085 11.937 1.00 93.75 123 SER A N 1
ATOM 915 C CA . SER A 1 123 ? -12.183 6.408 11.466 1.00 93.75 123 SER A CA 1
ATOM 916 C C . SER A 1 123 ? -10.715 6.393 11.062 1.00 93.75 123 SER A C 1
ATOM 918 O O . SER A 1 123 ? -9.872 5.921 11.828 1.00 93.75 123 SER A O 1
ATOM 920 N N . GLY A 1 124 ? -10.384 6.978 9.913 1.00 94.19 124 GLY A N 1
ATOM 921 C CA . GLY A 1 124 ? -8.997 7.068 9.452 1.00 94.19 124 GLY A CA 1
ATOM 922 C C . GLY A 1 124 ? -8.086 7.807 10.428 1.00 94.19 124 GLY A C 1
ATOM 923 O O . GLY A 1 124 ? -6.936 7.416 10.611 1.00 94.19 124 GLY A O 1
ATOM 924 N N . TYR A 1 125 ? -8.615 8.791 11.161 1.00 94.94 125 TYR A N 1
ATOM 925 C CA . TYR A 1 125 ? -7.851 9.514 12.181 1.00 94.94 125 TYR A CA 1
ATOM 926 C C . TYR A 1 125 ? -7.356 8.605 13.314 1.00 94.94 125 TYR A C 1
ATOM 928 O O . TYR A 1 125 ? -6.275 8.835 13.857 1.00 94.94 125 TYR A O 1
ATOM 936 N N . SER A 1 126 ? -8.098 7.537 13.632 1.00 93.75 126 SER A N 1
ATOM 937 C CA . SER A 1 126 ? -7.697 6.559 14.653 1.00 93.75 126 SER A CA 1
ATOM 938 C C . SER A 1 126 ? -6.525 5.668 14.224 1.00 93.75 126 SER A C 1
ATOM 940 O O . SER A 1 126 ? -5.874 5.077 15.081 1.00 93.75 126 SER A O 1
ATOM 942 N N . LEU A 1 127 ? -6.226 5.626 12.920 1.00 96.00 127 LEU A N 1
ATOM 943 C CA . LEU A 1 127 ? -5.166 4.824 12.305 1.00 96.00 127 LEU A CA 1
ATOM 944 C C . LEU A 1 127 ? -3.943 5.657 11.892 1.00 96.00 127 LEU A C 1
ATOM 946 O O . LEU A 1 127 ? -3.051 5.141 11.225 1.00 96.00 127 LEU A O 1
ATOM 950 N N . THR A 1 128 ? -3.874 6.936 12.280 1.00 95.44 128 THR A N 1
ATOM 951 C CA . THR A 1 128 ? -2.819 7.865 11.832 1.00 95.44 128 THR A CA 1
ATOM 952 C C . THR A 1 128 ? -1.409 7.317 12.042 1.00 95.44 128 THR A C 1
ATOM 954 O O . THR A 1 128 ? -0.615 7.304 11.106 1.00 95.44 128 THR A O 1
ATOM 957 N N . LEU A 1 129 ? -1.107 6.811 13.242 1.00 95.12 129 LEU A N 1
ATOM 958 C CA . LEU A 1 129 ? 0.220 6.268 13.549 1.00 95.12 129 LEU A CA 1
ATOM 959 C C . LEU A 1 129 ? 0.524 4.995 12.748 1.00 95.12 129 LEU A C 1
ATOM 961 O O . LEU A 1 129 ? 1.645 4.825 12.278 1.00 95.12 129 LEU A O 1
ATOM 965 N N . ALA A 1 130 ? -0.473 4.127 12.556 1.00 96.69 130 ALA A N 1
ATOM 966 C CA . ALA A 1 130 ? -0.324 2.920 11.749 1.00 96.69 130 ALA A CA 1
ATOM 967 C C . ALA A 1 130 ? 0.004 3.276 10.294 1.00 96.69 130 ALA A C 1
ATOM 969 O O . ALA A 1 130 ? 0.989 2.783 9.751 1.00 96.69 130 ALA A O 1
ATOM 970 N N . ALA A 1 131 ? -0.765 4.197 9.705 1.00 97.00 131 ALA A N 1
ATOM 971 C CA . ALA A 1 131 ? -0.567 4.701 8.349 1.00 97.00 131 ALA A CA 1
ATOM 972 C C . ALA A 1 131 ? 0.816 5.334 8.157 1.00 97.00 131 ALA A C 1
ATOM 974 O O . ALA A 1 131 ? 1.520 4.992 7.212 1.00 97.00 131 ALA A O 1
ATOM 975 N N . GLN A 1 132 ? 1.235 6.200 9.080 1.00 97.12 132 GLN A N 1
ATOM 976 C CA . GLN A 1 132 ? 2.553 6.841 9.032 1.00 97.12 132 GLN A CA 1
ATOM 977 C C . GLN A 1 132 ? 3.711 5.852 9.211 1.00 97.12 132 GLN A C 1
ATOM 979 O O . GLN A 1 132 ? 4.828 6.143 8.805 1.00 97.12 132 GLN A O 1
ATOM 984 N N . SER A 1 133 ? 3.471 4.689 9.823 1.00 96.81 133 SER A N 1
ATOM 985 C CA . SER A 1 133 ? 4.519 3.685 10.035 1.00 96.81 133 SER A CA 1
ATOM 986 C C . SER A 1 133 ? 4.816 2.812 8.812 1.00 96.81 133 SER A C 1
ATOM 988 O O . SER A 1 133 ? 5.831 2.120 8.810 1.00 96.81 133 SER A O 1
ATOM 990 N N . VAL A 1 134 ? 3.939 2.809 7.802 1.00 96.44 134 VAL A N 1
ATOM 991 C CA . VAL A 1 134 ? 4.024 1.903 6.637 1.00 96.44 134 VAL A CA 1
ATOM 992 C C . VAL A 1 134 ? 4.241 2.622 5.308 1.00 96.44 134 VAL A C 1
ATOM 994 O O . VAL A 1 134 ? 4.44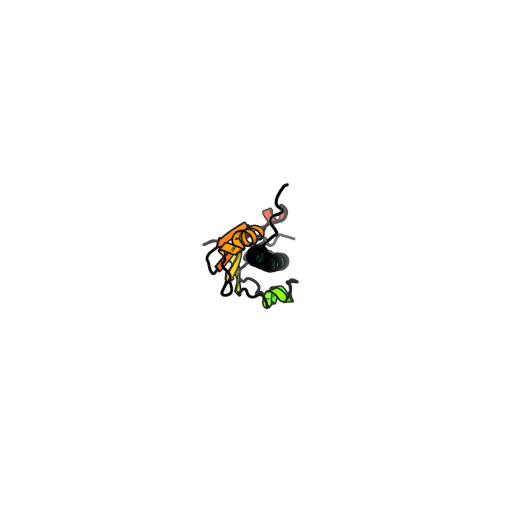7 1.964 4.292 1.00 96.44 134 VAL A O 1
ATOM 997 N N . ALA A 1 135 ? 4.168 3.951 5.297 1.00 96.81 135 ALA A N 1
ATOM 998 C CA . ALA A 1 135 ? 4.215 4.765 4.092 1.00 96.81 135 ALA A CA 1
ATOM 999 C C . ALA A 1 135 ? 5.049 6.030 4.319 1.00 96.81 135 ALA A C 1
ATOM 1001 O O . ALA A 1 135 ? 5.110 6.543 5.435 1.00 96.81 135 ALA A O 1
ATOM 1002 N N . ASP A 1 136 ? 5.650 6.544 3.248 1.00 95.50 136 ASP A N 1
ATOM 1003 C CA . ASP A 1 136 ? 6.491 7.745 3.289 1.00 95.50 136 ASP A CA 1
ATOM 1004 C C . ASP A 1 136 ? 5.653 9.022 3.424 1.00 95.50 136 ASP A C 1
ATOM 1006 O O . ASP A 1 136 ? 6.072 9.991 4.054 1.00 95.50 136 ASP A O 1
ATOM 1010 N N . ASP A 1 137 ? 4.462 9.025 2.822 1.00 96.19 137 ASP A N 1
ATOM 1011 C CA . ASP A 1 137 ? 3.503 10.123 2.904 1.00 96.19 137 ASP A CA 1
ATOM 1012 C C . ASP A 1 137 ? 2.076 9.577 3.009 1.00 96.19 137 ASP A C 1
ATOM 1014 O O . ASP A 1 137 ? 1.738 8.534 2.435 1.00 96.19 137 ASP A O 1
ATOM 1018 N N . VAL A 1 138 ? 1.228 10.284 3.756 1.00 97.50 138 VAL A N 1
ATOM 1019 C CA . VAL A 1 138 ? -0.135 9.858 4.066 1.00 97.50 138 VAL A CA 1
ATOM 1020 C C . VAL A 1 138 ? -1.120 11.015 3.987 1.00 97.50 138 VAL A C 1
ATOM 1022 O O . VAL A 1 138 ? -0.922 12.085 4.557 1.00 97.50 138 VAL A O 1
ATOM 1025 N N . PHE A 1 139 ? -2.253 10.769 3.338 1.00 97.69 139 PHE A N 1
ATOM 1026 C CA . PHE A 1 139 ? -3.400 11.665 3.357 1.00 97.69 139 PHE A CA 1
ATOM 1027 C C . PHE A 1 139 ? -4.589 10.961 4.001 1.00 97.69 139 PHE A C 1
ATOM 1029 O O . PHE A 1 139 ? -5.061 9.936 3.506 1.00 97.69 139 PHE A O 1
ATOM 1036 N N . ILE A 1 140 ? -5.070 11.509 5.116 1.00 97.75 140 ILE A N 1
ATOM 1037 C CA . ILE A 1 140 ? -6.074 10.867 5.964 1.00 97.75 140 ILE A CA 1
ATOM 1038 C C . ILE A 1 140 ? -7.332 11.724 6.017 1.00 97.75 140 ILE A C 1
ATOM 1040 O O . ILE A 1 140 ? -7.302 12.910 6.344 1.00 97.75 140 ILE A O 1
ATOM 1044 N N . THR A 1 141 ? -8.455 11.076 5.748 1.00 97.50 141 THR A N 1
ATOM 1045 C CA . THR A 1 141 ? -9.801 11.589 5.999 1.00 97.50 141 THR A CA 1
ATOM 1046 C C . THR A 1 141 ? -10.509 10.665 6.984 1.00 97.50 141 THR A C 1
ATOM 1048 O O . THR A 1 141 ? -9.976 9.627 7.378 1.00 97.50 141 THR A O 1
ATOM 1051 N N . GLU A 1 142 ? -11.740 10.998 7.360 1.00 96.19 142 GLU A N 1
ATOM 1052 C CA . GLU A 1 142 ? -12.537 10.132 8.227 1.00 96.19 142 GLU A CA 1
ATOM 1053 C C . GLU A 1 142 ? -12.750 8.728 7.636 1.00 96.19 142 GLU A C 1
ATOM 1055 O O . GLU A 1 142 ? -12.735 7.747 8.377 1.00 96.19 142 GLU A O 1
ATOM 1060 N N . ARG A 1 143 ? -12.919 8.620 6.312 1.00 96.50 143 ARG A N 1
ATOM 1061 C CA . ARG A 1 143 ? -13.351 7.386 5.626 1.00 96.50 143 ARG A CA 1
ATOM 1062 C C . ARG A 1 143 ? -12.314 6.770 4.697 1.00 96.50 143 ARG A C 1
ATOM 1064 O O . ARG A 1 143 ? -12.466 5.617 4.299 1.00 96.50 143 ARG A O 1
ATOM 1071 N N . THR A 1 144 ? -11.276 7.523 4.365 1.00 97.88 144 THR A N 1
ATOM 1072 C CA . THR A 1 144 ? -10.273 7.117 3.384 1.00 97.88 144 THR A CA 1
ATOM 1073 C C . THR A 1 144 ? -8.882 7.455 3.887 1.00 97.88 144 THR A C 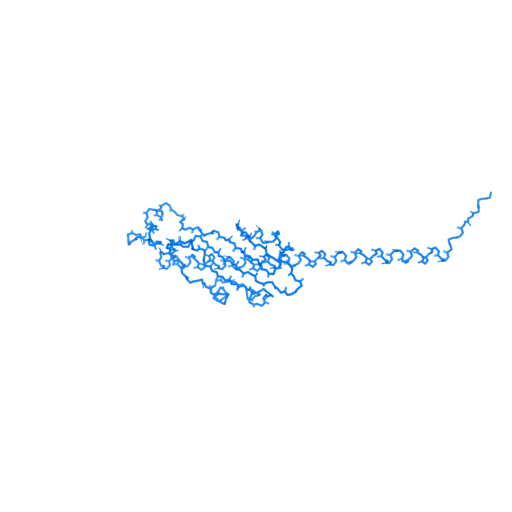1
ATOM 1075 O O . THR A 1 144 ? -8.649 8.569 4.365 1.00 97.88 144 THR A O 1
ATOM 1078 N N . ILE A 1 145 ? -7.954 6.519 3.714 1.00 98.44 145 ILE A N 1
ATOM 1079 C CA . ILE A 1 145 ? -6.519 6.716 3.910 1.00 98.44 145 ILE A CA 1
ATOM 1080 C C . ILE A 1 145 ? -5.842 6.518 2.557 1.00 98.44 145 ILE A C 1
ATOM 1082 O O . ILE A 1 145 ? -6.050 5.505 1.899 1.00 98.44 145 ILE A O 1
ATOM 1086 N N . THR A 1 146 ? -5.048 7.489 2.120 1.00 98.44 146 THR A N 1
ATOM 1087 C CA . THR A 1 146 ? -4.175 7.343 0.952 1.00 98.44 146 THR A CA 1
ATOM 1088 C C . THR A 1 146 ? -2.734 7.290 1.423 1.00 98.44 146 THR A C 1
ATOM 1090 O O . THR A 1 146 ? -2.297 8.183 2.142 1.00 98.44 146 THR A O 1
ATOM 1093 N N . LEU A 1 147 ? -2.021 6.248 1.019 1.00 98.19 147 LEU A N 1
ATOM 1094 C CA . LEU A 1 147 ? -0.646 5.953 1.388 1.00 98.19 147 LEU A CA 1
ATOM 1095 C C . LEU A 1 147 ? 0.235 6.056 0.146 1.00 98.19 147 LEU A C 1
ATOM 1097 O O . LEU A 1 147 ? -0.132 5.547 -0.917 1.00 98.19 147 LEU A O 1
ATOM 1101 N N . TYR A 1 148 ? 1.399 6.676 0.289 1.00 96.62 148 TYR A N 1
ATOM 1102 C CA . TYR A 1 148 ? 2.398 6.772 -0.764 1.00 96.62 148 TYR A CA 1
ATOM 1103 C C . TYR A 1 148 ? 3.713 6.158 -0.304 1.00 96.62 148 TYR A C 1
ATOM 1105 O O . TYR A 1 148 ? 4.181 6.447 0.794 1.00 96.62 148 TYR A O 1
ATOM 1113 N N . LYS A 1 149 ? 4.323 5.351 -1.168 1.00 94.50 149 LYS A N 1
ATOM 1114 C CA . LYS A 1 149 ? 5.647 4.768 -0.941 1.00 94.50 149 LYS A CA 1
ATOM 1115 C C . LYS A 1 149 ? 6.524 5.000 -2.163 1.00 94.50 149 LYS A C 1
ATOM 1117 O O . LYS A 1 149 ? 6.067 4.794 -3.287 1.00 94.50 149 LYS A O 1
ATOM 1122 N N . GLY A 1 150 ? 7.747 5.470 -1.960 1.00 90.00 150 GLY A N 1
ATOM 1123 C CA . GLY A 1 150 ? 8.734 5.638 -3.016 1.00 90.00 150 GLY A CA 1
ATOM 1124 C C . GLY A 1 150 ? 9.177 4.292 -3.578 1.00 90.00 150 GLY A C 1
ATOM 1125 O O . GLY A 1 150 ? 9.305 3.312 -2.849 1.00 90.00 150 GLY A O 1
ATOM 1126 N N . VAL A 1 151 ? 9.423 4.254 -4.883 1.00 84.19 151 VAL A N 1
ATOM 1127 C CA . VAL A 1 151 ? 10.018 3.094 -5.552 1.00 84.19 151 VAL A CA 1
ATOM 1128 C C . VAL A 1 151 ? 11.443 3.463 -5.926 1.00 84.19 151 VAL A C 1
ATOM 1130 O O . VAL A 1 151 ? 11.669 4.470 -6.598 1.00 84.19 151 VAL A O 1
ATOM 1133 N N . ALA A 1 152 ? 12.410 2.657 -5.488 1.00 73.12 152 ALA A N 1
ATOM 1134 C CA . ALA A 1 152 ? 13.789 2.816 -5.923 1.00 73.12 152 ALA A CA 1
ATOM 1135 C C . ALA A 1 152 ? 13.874 2.459 -7.411 1.00 73.12 152 ALA A C 1
ATOM 1137 O O . ALA A 1 152 ? 13.655 1.317 -7.812 1.00 73.12 152 ALA A O 1
ATOM 1138 N N . THR A 1 153 ? 14.153 3.457 -8.242 1.00 64.06 153 THR A N 1
ATOM 1139 C CA . THR A 1 153 ? 14.229 3.271 -9.691 1.00 64.06 153 THR A CA 1
ATOM 1140 C C . THR A 1 153 ? 15.527 2.589 -10.104 1.00 64.06 153 THR A C 1
ATOM 1142 O O . THR A 1 153 ? 15.520 1.824 -11.067 1.00 64.06 153 THR A O 1
ATOM 1145 N N . ILE A 1 154 ? 16.621 2.834 -9.375 1.00 68.62 154 ILE A N 1
ATOM 1146 C CA . ILE A 1 154 ? 17.976 2.453 -9.767 1.00 68.62 154 ILE A CA 1
ATOM 1147 C C . ILE A 1 154 ? 18.761 1.958 -8.550 1.00 68.62 154 ILE A C 1
ATOM 1149 O O . ILE A 1 154 ? 18.889 2.665 -7.552 1.00 68.62 154 ILE A O 1
ATOM 1153 N N . ASN A 1 155 ? 19.317 0.750 -8.659 1.00 68.50 155 ASN A N 1
ATOM 1154 C CA . ASN A 1 155 ? 19.990 0.063 -7.554 1.00 68.50 155 ASN A CA 1
ATOM 1155 C C . ASN A 1 155 ? 21.503 -0.103 -7.777 1.00 68.50 155 ASN A C 1
ATOM 1157 O O . ASN A 1 155 ? 22.200 -0.641 -6.918 1.00 68.50 155 ASN A O 1
ATOM 1161 N N . SER A 1 156 ? 22.036 0.353 -8.916 1.00 76.56 156 SER A N 1
ATOM 1162 C CA . SER A 1 156 ? 23.472 0.319 -9.204 1.00 76.56 156 SER A CA 1
ATOM 1163 C C . SER A 1 156 ? 23.923 1.503 -10.060 1.00 76.56 156 SER A C 1
ATOM 1165 O O . SER A 1 156 ? 23.142 2.104 -10.795 1.00 76.56 156 SER A O 1
ATOM 1167 N N . GLN A 1 157 ? 25.217 1.825 -9.992 1.00 78.88 157 GLN A N 1
ATOM 1168 C CA . GLN A 1 157 ? 25.819 2.856 -10.847 1.00 78.88 157 GLN A CA 1
ATOM 1169 C C . GLN A 1 157 ? 25.728 2.499 -12.336 1.00 78.88 157 GLN A C 1
ATOM 1171 O O . GLN A 1 157 ? 25.549 3.380 -13.169 1.00 78.88 157 GLN A O 1
ATOM 1176 N N . LEU A 1 158 ? 25.790 1.205 -12.664 1.00 79.56 158 LEU A N 1
ATOM 1177 C CA . LEU A 1 158 ? 25.623 0.728 -14.034 1.00 79.56 158 LEU A CA 1
ATOM 1178 C C . LEU A 1 158 ? 24.197 0.999 -14.527 1.00 79.56 158 LEU A C 1
ATOM 1180 O O . LEU A 1 158 ? 24.012 1.559 -15.598 1.00 79.56 158 LEU A O 1
ATOM 1184 N N . GLN A 1 159 ? 23.189 0.703 -13.703 1.00 78.50 159 GLN A N 1
ATOM 1185 C CA . GLN A 1 159 ? 21.804 1.023 -14.037 1.00 78.50 159 GLN A CA 1
ATOM 1186 C C . GLN A 1 159 ? 21.596 2.530 -14.221 1.00 78.50 159 GLN A C 1
ATOM 1188 O O . GLN A 1 159 ? 20.909 2.938 -15.145 1.00 78.50 159 GLN A O 1
ATOM 1193 N N . HIS A 1 160 ? 22.251 3.369 -13.410 1.00 80.69 160 HIS A N 1
ATOM 1194 C CA . HIS A 1 160 ? 22.209 4.824 -13.592 1.00 80.69 160 HIS A CA 1
ATOM 1195 C C . HIS A 1 160 ? 22.765 5.284 -14.939 1.00 80.69 160 HIS A C 1
ATOM 1197 O O . HIS A 1 160 ? 22.275 6.270 -15.481 1.00 80.69 160 HIS A O 1
ATOM 1203 N N . GLN A 1 161 ? 23.786 4.603 -15.454 1.00 82.06 161 GLN A N 1
ATOM 1204 C CA . GLN A 1 161 ? 24.441 4.973 -16.702 1.00 82.06 161 GLN A CA 1
ATOM 1205 C C . GLN A 1 161 ? 23.586 4.646 -17.931 1.00 82.06 161 GLN A C 1
ATOM 1207 O O . GLN A 1 161 ? 23.576 5.430 -18.876 1.00 82.06 161 GLN A O 1
ATOM 1212 N N . TYR A 1 162 ? 22.883 3.513 -17.902 1.00 83.75 162 TYR A N 1
ATOM 1213 C CA . TYR A 1 162 ? 22.109 3.013 -19.042 1.00 83.75 162 TYR A CA 1
ATOM 1214 C C . TYR A 1 162 ? 20.604 3.280 -18.927 1.00 83.75 162 TYR A C 1
ATOM 1216 O O . TYR A 1 162 ? 19.860 2.962 -19.846 1.00 83.75 162 TYR A O 1
ATOM 1224 N N . PHE A 1 163 ? 20.128 3.870 -17.830 1.00 85.75 163 PHE A N 1
ATOM 1225 C CA . PHE A 1 163 ? 18.726 4.252 -17.698 1.00 85.75 163 PHE A CA 1
ATOM 1226 C C . PHE A 1 163 ? 18.416 5.504 -18.523 1.00 85.75 163 PHE A C 1
ATOM 1228 O O . PHE A 1 163 ? 18.979 6.576 -18.295 1.00 85.75 163 PHE A O 1
ATOM 1235 N N . ASP A 1 164 ? 17.471 5.388 -19.447 1.00 85.38 164 ASP A N 1
ATOM 1236 C CA . ASP A 1 164 ? 16.898 6.511 -20.171 1.00 85.38 164 ASP A CA 1
ATOM 1237 C C . ASP A 1 164 ? 15.737 7.117 -19.367 1.00 85.38 164 ASP A C 1
ATOM 1239 O O . ASP A 1 164 ? 14.677 6.517 -19.187 1.00 85.38 164 ASP A O 1
ATOM 1243 N N . GLY A 1 165 ? 15.941 8.341 -18.877 1.00 78.44 165 GLY A N 1
ATOM 1244 C CA . GLY A 1 165 ? 14.935 9.081 -18.118 1.00 78.44 165 GLY A CA 1
ATOM 1245 C C . GLY A 1 165 ? 13.772 9.624 -18.956 1.00 78.44 165 GLY A C 1
ATOM 1246 O O . GLY A 1 165 ? 12.760 10.009 -18.373 1.00 78.44 165 GLY A O 1
ATOM 1247 N N . GLU A 1 166 ? 13.895 9.669 -20.287 1.00 80.81 166 GLU A N 1
ATOM 1248 C CA . GLU A 1 166 ? 12.816 10.085 -21.187 1.00 80.81 166 GLU A CA 1
ATOM 1249 C C . GLU A 1 166 ? 11.826 8.942 -21.412 1.00 80.81 166 GLU A C 1
ATOM 1251 O O . GLU A 1 166 ? 10.620 9.137 -21.270 1.00 80.81 166 GLU A O 1
ATOM 1256 N N . THR A 1 167 ? 12.314 7.735 -21.692 1.00 81.88 167 THR A N 1
ATOM 1257 C CA . THR A 1 167 ? 11.459 6.551 -21.894 1.00 81.88 167 THR A CA 1
ATOM 1258 C C . THR A 1 167 ? 11.147 5.807 -20.596 1.00 81.88 167 THR A C 1
ATOM 1260 O O . THR A 1 167 ? 10.141 5.105 -20.509 1.00 81.88 167 THR A O 1
ATOM 1263 N N . GLY A 1 168 ? 11.968 5.991 -19.561 1.00 82.06 168 GLY A N 1
ATOM 1264 C CA . GLY A 1 168 ? 11.871 5.264 -18.303 1.00 82.06 168 GLY A CA 1
ATOM 1265 C C . GLY A 1 168 ? 12.382 3.825 -18.392 1.00 82.06 168 GLY A C 1
ATOM 1266 O O . GLY A 1 168 ? 11.996 3.018 -17.550 1.00 82.06 168 GLY A O 1
ATOM 1267 N N . CYS A 1 169 ? 13.202 3.488 -19.389 1.00 86.50 169 CYS A N 1
ATOM 1268 C CA . CYS A 1 169 ? 13.702 2.137 -19.652 1.00 86.50 169 CYS A CA 1
ATOM 1269 C C . CYS A 1 169 ? 15.231 2.090 -19.729 1.00 86.50 169 CYS A C 1
ATOM 1271 O O . CYS A 1 169 ? 15.890 3.107 -19.925 1.00 86.50 169 CYS A O 1
ATOM 1273 N N . MET A 1 170 ? 15.803 0.902 -19.563 1.00 86.06 170 MET A N 1
ATOM 1274 C CA . MET A 1 170 ? 17.216 0.652 -19.838 1.00 86.06 170 MET A CA 1
ATOM 1275 C C . MET A 1 170 ? 17.482 0.709 -21.347 1.00 86.06 170 MET A C 1
ATOM 1277 O O . MET A 1 170 ? 16.657 0.270 -22.148 1.00 86.06 170 MET A O 1
ATOM 1281 N N . GLN A 1 171 ? 18.631 1.261 -21.725 1.00 83.69 171 GLN A N 1
ATOM 1282 C CA . GLN A 1 171 ? 19.120 1.279 -23.102 1.00 83.69 171 GLN A CA 1
ATOM 1283 C C . GLN A 1 171 ? 19.518 -0.138 -23.558 1.00 83.69 171 GLN A C 1
ATOM 1285 O O . GLN A 1 171 ? 19.839 -0.995 -22.734 1.00 83.69 171 GLN A O 1
ATOM 1290 N N . GLU A 1 172 ? 19.473 -0.389 -24.873 1.00 70.50 172 GLU A N 1
ATOM 1291 C CA . GLU A 1 172 ? 19.672 -1.721 -25.484 1.00 70.50 172 GLU A CA 1
ATOM 1292 C C . GLU A 1 172 ? 21.052 -2.348 -25.207 1.00 70.50 172 GLU A C 1
ATOM 1294 O O . GLU A 1 172 ? 21.224 -3.551 -25.375 1.00 70.50 172 GLU A O 1
ATOM 1299 N N . ASP A 1 173 ? 22.034 -1.550 -24.792 1.00 71.56 173 ASP A N 1
ATOM 1300 C CA . ASP A 1 173 ? 23.402 -1.953 -24.459 1.00 71.56 173 ASP A CA 1
ATOM 1301 C C . ASP A 1 173 ? 23.600 -2.343 -22.980 1.00 71.56 173 ASP A C 1
ATOM 1303 O O . ASP A 1 173 ? 24.721 -2.642 -22.560 1.00 71.56 173 ASP A O 1
ATOM 1307 N N . TYR A 1 174 ? 22.525 -2.375 -22.189 1.00 66.06 174 TYR A N 1
ATOM 1308 C CA . TYR A 1 174 ? 22.532 -2.928 -20.838 1.00 66.06 174 TYR A CA 1
ATOM 1309 C C . TYR A 1 174 ? 22.453 -4.468 -20.867 1.00 66.06 174 TYR A C 1
ATOM 1311 O O . TYR A 1 174 ? 21.374 -5.029 -21.056 1.00 66.06 174 TYR A O 1
ATOM 1319 N N . GLU A 1 175 ? 23.595 -5.135 -20.656 1.00 61.09 175 GLU A N 1
ATOM 1320 C CA . GLU A 1 175 ? 23.731 -6.600 -20.480 1.00 61.09 175 GLU A CA 1
ATOM 1321 C C . GLU A 1 175 ? 23.911 -7.022 -19.010 1.00 61.09 175 GLU A C 1
ATOM 1323 O O . GLU A 1 175 ? 24.664 -6.345 -18.263 1.00 61.09 175 GLU A O 1
#

Solvent-accessible surface area (backbone atoms only — not comparable to full-atom values): 9827 Å² total; per-residue (Å²): 137,82,82,80,78,75,84,50,70,67,59,52,53,50,50,50,52,54,50,51,54,50,50,52,52,53,49,51,53,50,53,51,51,52,50,53,51,52,54,28,52,51,53,36,50,48,52,46,40,53,52,51,16,48,53,49,52,55,50,51,48,29,73,75,66,43,40,45,48,62,83,78,60,74,49,74,66,50,26,35,74,76,38,78,22,60,67,63,56,81,71,41,78,52,53,75,46,68,39,57,37,53,57,91,94,52,54,36,39,54,22,42,32,39,40,34,38,52,44,91,98,51,48,30,72,81,32,47,69,35,53,57,72,74,26,81,44,73,50,74,39,60,52,35,37,36,36,29,37,79,50,86,86,64,91,45,73,66,49,59,72,39,45,36,81,75,68,20,28,52,43,94,85,70,129

Sequence (175 aa):
MTRQSGVSILSFLLALLLASVSLAITAAIGSHLLRQTNQSEEFKSVMVDVFQGMDAAISDQWQDSGCRALSEPPTLQTLVNDYEVPASVLTSPYAISIAYRTPTGATLSWGIKVTVTLPDGLSGYSLTLAAQSVADDVFITERTITLYKGVATINSQLQHQYFDGETGCMQEDYE